Protein AF-A0A0M4CU82-F1 (afdb_monomer_lite)

pLDDT: mean 93.42, std 6.9, range [51.44, 98.44]

Structure (mmCIF, N/CA/C/O backbone):
data_AF-A0A0M4CU82-F1
#
_entry.id   AF-A0A0M4CU82-F1
#
loop_
_atom_site.group_PDB
_atom_site.id
_atom_site.type_symbol
_atom_site.label_atom_id
_atom_site.label_alt_id
_atom_site.label_comp_id
_atom_site.label_asym_id
_atom_site.label_entity_id
_atom_site.label_seq_id
_atom_site.pdbx_PDB_ins_code
_atom_site.Cartn_x
_atom_site.Cartn_y
_atom_site.Cartn_z
_atom_site.occupancy
_atom_site.B_iso_or_equiv
_atom_site.auth_seq_id
_atom_site.auth_comp_id
_atom_site.auth_asym_id
_atom_site.auth_atom_id
_atom_site.pdbx_PDB_model_num
ATOM 1 N N . MET A 1 1 ? 16.667 -6.197 -19.672 1.00 51.44 1 MET A N 1
ATOM 2 C CA . MET A 1 1 ? 15.330 -5.610 -19.440 1.00 51.44 1 MET A CA 1
ATOM 3 C C . MET A 1 1 ? 15.549 -4.212 -18.900 1.00 51.44 1 MET A C 1
ATOM 5 O O . MET A 1 1 ? 16.308 -4.087 -17.949 1.00 51.44 1 MET A O 1
ATOM 9 N N . ASN A 1 2 ? 14.970 -3.183 -19.519 1.00 62.97 2 ASN A N 1
ATOM 10 C CA . ASN A 1 2 ? 14.985 -1.843 -18.928 1.00 62.97 2 ASN A CA 1
ATOM 11 C C . ASN A 1 2 ? 14.063 -1.864 -17.702 1.00 62.97 2 ASN A C 1
ATOM 13 O O . ASN A 1 2 ? 12.946 -2.370 -17.798 1.00 62.97 2 ASN A O 1
ATOM 17 N N . SER A 1 3 ? 14.552 -1.391 -16.555 1.00 81.56 3 SER A N 1
ATOM 18 C CA . SER A 1 3 ? 13.723 -1.243 -15.355 1.00 81.56 3 SER A CA 1
ATOM 19 C C . SER A 1 3 ? 12.662 -0.176 -15.620 1.00 81.56 3 SER A C 1
ATOM 21 O O . SER A 1 3 ? 12.995 0.869 -16.176 1.00 81.56 3 SER A O 1
ATOM 23 N N . LEU A 1 4 ? 11.407 -0.447 -15.260 1.00 91.75 4 LEU A N 1
ATOM 24 C CA . LEU A 1 4 ? 10.328 0.541 -15.325 1.00 91.75 4 LEU A CA 1
ATOM 25 C C . LEU A 1 4 ? 10.603 1.624 -14.285 1.00 91.75 4 LEU A C 1
ATOM 27 O O . LEU A 1 4 ? 10.898 1.299 -13.129 1.00 91.75 4 LEU A O 1
ATOM 31 N N . ARG A 1 5 ? 10.521 2.893 -14.685 1.00 93.56 5 ARG A N 1
ATOM 32 C CA . ARG A 1 5 ? 10.875 4.023 -13.824 1.00 93.56 5 ARG A CA 1
ATOM 33 C C . ARG A 1 5 ? 9.631 4.841 -13.472 1.00 93.56 5 ARG A C 1
ATOM 35 O O . ARG A 1 5 ? 8.694 4.858 -14.269 1.00 93.56 5 ARG A O 1
ATOM 42 N N . PRO A 1 6 ? 9.595 5.513 -12.308 1.00 92.69 6 PRO A N 1
ATOM 43 C CA . PRO A 1 6 ? 8.455 6.344 -11.919 1.00 92.69 6 PRO A CA 1
ATOM 44 C C . PRO A 1 6 ? 8.090 7.404 -12.969 1.00 92.69 6 PRO A C 1
ATOM 46 O O . PRO A 1 6 ? 6.912 7.621 -13.231 1.00 92.69 6 PRO A O 1
ATOM 49 N N . GLU A 1 7 ? 9.084 8.012 -13.626 1.00 94.19 7 GLU A N 1
ATOM 50 C CA . GLU A 1 7 ? 8.868 9.043 -14.649 1.00 94.19 7 GLU A CA 1
ATOM 51 C C . GLU A 1 7 ? 8.096 8.557 -15.881 1.00 94.19 7 GLU A C 1
ATOM 53 O O . GLU A 1 7 ? 7.480 9.366 -16.567 1.00 94.19 7 GLU A O 1
ATOM 58 N N . ASP A 1 8 ? 8.079 7.247 -16.147 1.00 93.88 8 ASP A N 1
ATOM 59 C CA . ASP A 1 8 ? 7.334 6.675 -17.271 1.00 93.88 8 ASP A CA 1
ATOM 60 C C . ASP A 1 8 ? 5.799 6.697 -17.023 1.00 93.88 8 ASP A C 1
ATOM 62 O O . ASP A 1 8 ? 5.029 6.329 -17.910 1.00 93.88 8 ASP A O 1
ATOM 66 N N . TYR A 1 9 ? 5.364 7.120 -15.825 1.00 95.94 9 TYR A N 1
ATOM 67 C CA . TYR A 1 9 ? 3.970 7.174 -15.353 1.00 95.94 9 TYR A CA 1
ATOM 68 C C . TYR A 1 9 ? 3.563 8.575 -14.856 1.00 95.94 9 TYR A C 1
ATOM 70 O O . TYR A 1 9 ? 2.542 8.722 -14.189 1.00 95.94 9 TYR A O 1
ATOM 78 N N . ALA A 1 10 ? 4.366 9.608 -15.137 1.00 93.00 10 ALA A N 1
ATOM 79 C CA . ALA A 1 10 ? 4.161 10.955 -14.593 1.00 93.00 10 ALA A CA 1
ATOM 80 C C . ALA A 1 10 ? 2.855 11.632 -15.055 1.00 93.00 10 ALA A C 1
ATOM 82 O O . ALA A 1 10 ? 2.340 12.493 -14.347 1.00 93.00 10 ALA A O 1
ATOM 83 N N . ASP A 1 11 ? 2.335 11.236 -16.220 1.00 95.75 11 ASP A N 1
ATOM 84 C CA . ASP A 1 11 ? 1.118 11.790 -16.827 1.00 95.75 11 ASP A CA 1
ATOM 85 C C . ASP A 1 11 ? -0.146 10.957 -16.525 1.00 95.75 11 ASP A C 1
ATOM 87 O O . ASP A 1 11 ? -1.212 11.236 -17.075 1.00 95.75 11 ASP A O 1
ATOM 91 N N . ASP A 1 12 ? -0.039 9.909 -15.702 1.00 97.44 12 ASP A N 1
ATOM 92 C CA . ASP A 1 12 ? -1.191 9.083 -15.339 1.00 97.44 12 ASP A CA 1
ATOM 93 C C . ASP A 1 12 ? -2.178 9.855 -14.443 1.00 97.44 12 ASP A C 1
ATOM 95 O O . ASP A 1 12 ? -1.801 10.747 -13.677 1.00 97.44 12 ASP A O 1
ATOM 99 N N . GLU A 1 13 ? -3.449 9.444 -14.474 1.00 97.31 13 GLU A N 1
ATOM 100 C CA . GLU A 1 13 ? -4.400 9.820 -13.428 1.00 97.31 13 GLU A CA 1
ATOM 101 C C . GLU A 1 13 ? -3.907 9.337 -12.053 1.00 97.31 13 GLU A C 1
ATOM 103 O O . GLU A 1 13 ? -3.081 8.422 -11.944 1.00 97.31 13 GLU A O 1
ATOM 108 N N . LEU A 1 14 ? -4.382 9.979 -10.986 1.00 97.12 14 LEU A N 1
ATOM 109 C CA . LEU A 1 14 ? -3.849 9.784 -9.640 1.00 97.12 14 LEU A CA 1
ATOM 110 C C . LEU A 1 14 ? -4.891 9.170 -8.715 1.00 97.12 14 LEU A C 1
ATOM 112 O O . LEU A 1 14 ? -6.013 9.657 -8.620 1.00 97.12 14 LEU A O 1
ATOM 116 N N . VAL A 1 15 ? -4.469 8.161 -7.959 1.00 96.62 15 VAL A N 1
ATOM 117 C CA . VAL A 1 15 ? -5.216 7.639 -6.816 1.00 96.62 15 VAL A CA 1
ATOM 118 C C . VAL A 1 15 ? -4.780 8.409 -5.583 1.00 96.62 15 VAL A C 1
ATOM 120 O O . VAL A 1 15 ? -3.594 8.425 -5.229 1.00 96.62 15 VAL A O 1
ATOM 123 N N . ARG A 1 16 ? -5.738 9.053 -4.919 1.00 96.62 16 ARG A N 1
ATOM 124 C CA . ARG A 1 16 ? -5.498 9.763 -3.664 1.00 96.62 16 ARG A CA 1
ATOM 125 C C . ARG A 1 16 ? -5.695 8.808 -2.498 1.00 96.62 16 ARG A C 1
ATOM 127 O O . ARG A 1 16 ? -6.724 8.150 -2.378 1.00 96.62 16 ARG A O 1
ATOM 134 N N . ILE A 1 17 ? -4.705 8.753 -1.617 1.00 96.00 17 ILE A N 1
ATOM 135 C CA . ILE A 1 17 ? -4.724 7.883 -0.443 1.00 96.00 17 ILE A CA 1
ATOM 136 C C . ILE A 1 17 ? -4.553 8.758 0.780 1.00 96.00 17 ILE A C 1
ATOM 138 O O . ILE A 1 17 ? -3.558 9.474 0.896 1.00 96.00 17 ILE A O 1
ATOM 142 N N . GLN A 1 18 ? -5.515 8.709 1.694 1.00 95.00 18 GLN A N 1
ATOM 143 C CA . GLN A 1 18 ? -5.558 9.627 2.825 1.00 95.00 18 GLN A CA 1
ATOM 144 C C . GLN A 1 18 ? -5.758 8.913 4.151 1.00 95.00 18 GLN A C 1
ATOM 146 O O . GLN A 1 18 ? -6.412 7.877 4.249 1.00 95.00 18 GLN A O 1
ATOM 151 N N . CYS A 1 19 ? -5.192 9.504 5.196 1.00 93.94 19 CYS A N 1
ATOM 152 C CA . CYS A 1 19 ? -5.338 9.044 6.560 1.00 93.94 19 CYS A CA 1
ATOM 153 C C . CYS A 1 19 ? -4.974 10.148 7.549 1.00 93.94 19 CYS A C 1
ATOM 155 O O . CYS A 1 19 ? -3.836 10.617 7.604 1.00 93.94 19 CYS A O 1
ATOM 157 N N . SER A 1 20 ? -5.939 10.538 8.387 1.00 86.38 20 SER A N 1
ATOM 158 C CA . SER A 1 20 ? -5.730 11.506 9.479 1.00 86.38 20 SER A CA 1
ATOM 159 C C . SER A 1 20 ? -5.055 12.812 9.043 1.00 86.38 20 SER A C 1
ATOM 161 O O . SER A 1 20 ? -4.103 13.272 9.676 1.00 86.38 20 SER A O 1
ATOM 163 N N . GLY A 1 21 ? -5.530 13.394 7.939 1.00 87.25 21 GLY A N 1
ATOM 164 C CA . GLY A 1 21 ? -5.014 14.654 7.392 1.00 87.25 21 GLY A CA 1
ATOM 165 C C . GLY A 1 21 ? -3.660 14.544 6.686 1.00 87.25 21 GLY A C 1
ATOM 166 O O . GLY A 1 21 ? -3.120 15.560 6.264 1.00 87.25 21 GLY A O 1
ATOM 167 N N . ARG A 1 22 ? -3.104 13.333 6.555 1.00 92.94 22 ARG A N 1
ATOM 168 C CA . ARG A 1 22 ? -2.009 13.039 5.627 1.00 92.94 22 ARG A CA 1
ATOM 169 C C . ARG A 1 22 ? -2.584 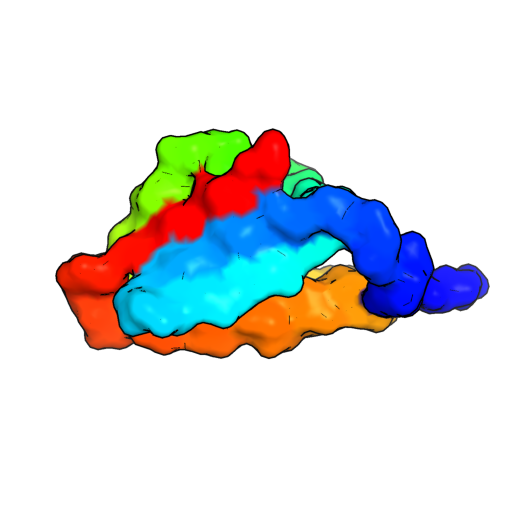12.454 4.356 1.00 92.94 22 ARG A C 1
ATOM 171 O O . ARG A 1 22 ? -3.522 11.663 4.420 1.00 92.94 22 ARG A O 1
ATOM 178 N N . GLU A 1 23 ? -1.975 12.799 3.239 1.00 95.69 23 GLU A N 1
ATOM 179 C CA . GLU A 1 23 ? -2.357 12.312 1.925 1.00 95.69 23 GLU A CA 1
ATOM 180 C C . GLU A 1 23 ? -1.120 12.106 1.058 1.00 95.69 23 GLU A C 1
ATOM 182 O O . GLU A 1 23 ? -0.103 12.784 1.232 1.00 95.69 23 GLU A O 1
ATOM 187 N N . ILE A 1 24 ? -1.219 11.125 0.170 1.00 97.25 24 ILE A N 1
ATOM 188 C CA . ILE A 1 24 ? -0.276 10.859 -0.914 1.00 97.25 24 ILE A CA 1
ATOM 189 C C . ILE A 1 24 ? -1.075 10.646 -2.202 1.00 97.25 24 ILE A C 1
ATOM 191 O O . ILE A 1 24 ? -2.267 10.324 -2.158 1.00 97.25 24 ILE A O 1
ATOM 195 N N . TRP A 1 25 ? -0.404 10.794 -3.339 1.00 97.38 25 TRP A N 1
ATOM 196 C CA . TRP A 1 25 ? -0.987 10.622 -4.664 1.00 97.38 25 TRP A CA 1
ATOM 197 C C . TRP A 1 25 ? -0.083 9.709 -5.464 1.00 97.38 25 TRP A C 1
ATOM 199 O O . TRP A 1 25 ? 1.105 9.986 -5.602 1.00 97.38 25 TRP A O 1
ATOM 209 N N . LEU A 1 26 ? -0.646 8.623 -5.975 1.00 97.19 26 LEU A N 1
ATOM 210 C CA . LEU A 1 26 ? 0.098 7.605 -6.706 1.00 97.19 26 LEU A CA 1
ATOM 211 C C . LEU A 1 26 ? -0.500 7.465 -8.103 1.00 97.19 26 LEU A C 1
ATOM 213 O O . LEU A 1 26 ? -1.713 7.585 -8.253 1.00 97.19 26 LEU A O 1
ATOM 217 N N . SER A 1 27 ? 0.331 7.178 -9.110 1.00 97.94 27 SER A N 1
ATOM 218 C CA . SER A 1 27 ? -0.162 6.828 -10.453 1.00 97.94 27 SER A CA 1
ATOM 219 C C . SER A 1 27 ? -1.188 5.699 -10.343 1.00 97.94 27 SER A C 1
ATOM 221 O O . SER A 1 27 ? -0.920 4.660 -9.729 1.00 97.94 27 SER A O 1
ATOM 223 N N . GLU A 1 28 ? -2.348 5.892 -10.965 1.00 97.12 28 GLU A N 1
ATOM 224 C CA . GLU A 1 28 ? -3.446 4.930 -10.978 1.00 97.12 28 GLU A CA 1
ATOM 225 C C . GLU A 1 28 ? -2.991 3.588 -11.551 1.00 97.12 28 GLU A C 1
ATOM 227 O O . GLU A 1 28 ? -3.247 2.537 -10.964 1.00 97.12 28 GLU A O 1
ATOM 232 N N . ARG A 1 29 ? -2.216 3.597 -12.642 1.00 97.19 29 ARG A N 1
ATOM 233 C CA . ARG A 1 29 ? -1.695 2.360 -13.237 1.00 97.19 29 ARG A CA 1
ATOM 234 C C . ARG A 1 29 ? -0.692 1.659 -12.333 1.00 97.19 29 ARG A C 1
ATOM 236 O O . ARG A 1 29 ? -0.701 0.428 -12.277 1.00 97.19 29 ARG A O 1
ATOM 243 N N . LEU A 1 30 ? 0.185 2.387 -11.642 1.00 97.56 30 LEU A N 1
ATOM 244 C CA . LEU A 1 30 ? 1.128 1.766 -10.710 1.00 97.56 30 LEU A CA 1
ATOM 245 C C . LEU A 1 30 ? 0.419 1.212 -9.471 1.00 97.56 30 LEU A C 1
ATOM 247 O O . LEU A 1 30 ? 0.728 0.100 -9.040 1.00 97.56 30 LEU A O 1
ATOM 251 N N . PHE A 1 31 ? -0.564 1.935 -8.940 1.00 97.38 31 PHE A N 1
ATOM 252 C CA . PHE A 1 31 ? -1.376 1.465 -7.824 1.00 97.38 31 PHE A CA 1
ATOM 253 C C . PHE A 1 31 ? -2.214 0.238 -8.220 1.00 97.38 31 PHE A C 1
ATOM 255 O O . PHE A 1 31 ? -2.209 -0.771 -7.517 1.00 97.38 31 PHE A O 1
ATOM 262 N N . ARG A 1 32 ? -2.810 0.233 -9.417 1.00 97.06 32 ARG A N 1
ATOM 263 C CA . ARG A 1 32 ? -3.497 -0.935 -9.989 1.00 97.06 32 ARG A CA 1
ATOM 264 C C . ARG A 1 32 ? -2.566 -2.134 -10.161 1.00 97.06 32 ARG A C 1
ATOM 266 O O . ARG A 1 32 ? -2.945 -3.255 -9.844 1.00 97.06 32 ARG A O 1
ATOM 273 N N . ARG A 1 33 ? -1.321 -1.933 -10.610 1.00 97.19 33 ARG A N 1
ATOM 274 C CA . ARG A 1 33 ? -0.320 -3.019 -10.669 1.00 97.19 33 ARG A CA 1
ATOM 275 C C . ARG A 1 33 ? -0.075 -3.635 -9.291 1.00 97.19 33 ARG A C 1
ATOM 277 O O . ARG A 1 33 ? 0.018 -4.856 -9.197 1.00 97.19 33 ARG A O 1
ATOM 284 N N . LEU A 1 34 ? 0.012 -2.819 -8.241 1.00 97.50 34 LEU A N 1
ATOM 285 C CA . LEU A 1 34 ? 0.150 -3.304 -6.868 1.00 97.50 34 LEU A CA 1
ATOM 286 C C . LEU A 1 34 ? -1.067 -4.148 -6.441 1.00 97.50 34 LEU A C 1
ATOM 288 O O . LEU A 1 34 ? -0.887 -5.243 -5.907 1.00 97.50 34 LEU A O 1
ATOM 292 N N . VAL A 1 35 ? -2.289 -3.699 -6.746 1.00 97.31 35 VAL A N 1
ATOM 293 C CA . VAL A 1 35 ? -3.527 -4.461 -6.490 1.00 97.31 35 VAL A CA 1
ATOM 294 C C . VAL A 1 35 ? -3.545 -5.799 -7.243 1.00 97.31 35 VAL A C 1
ATOM 296 O O . VAL A 1 35 ? -3.867 -6.845 -6.671 1.00 97.31 35 VAL A O 1
ATOM 299 N N . LEU A 1 36 ? -3.138 -5.797 -8.514 1.00 97.44 36 LEU A N 1
ATOM 300 C CA . LEU A 1 36 ? -3.049 -7.006 -9.336 1.00 97.44 36 LEU A CA 1
ATOM 301 C C . LEU A 1 36 ? -2.007 -7.997 -8.801 1.00 97.44 36 LEU A C 1
ATOM 303 O O . LEU A 1 36 ? -2.252 -9.201 -8.829 1.00 97.44 36 LEU A O 1
ATOM 307 N N . ILE A 1 37 ? -0.873 -7.518 -8.278 1.00 97.44 37 ILE A N 1
ATOM 308 C CA . ILE A 1 37 ? 0.105 -8.378 -7.594 1.00 97.44 37 ILE A CA 1
ATOM 309 C C . ILE A 1 37 ? -0.536 -9.018 -6.364 1.00 97.44 37 ILE A C 1
ATOM 311 O O . ILE A 1 37 ? -0.425 -10.230 -6.193 1.00 97.44 37 ILE A O 1
ATOM 315 N N . GLY A 1 38 ? -1.239 -8.235 -5.540 1.00 97.69 38 GLY A N 1
ATOM 316 C CA . GLY A 1 38 ? -1.946 -8.784 -4.385 1.00 97.69 38 GLY A CA 1
ATOM 317 C C . GLY A 1 38 ? -2.945 -9.870 -4.778 1.00 97.69 38 GLY A C 1
ATOM 318 O O . GLY A 1 38 ? -2.980 -10.927 -4.156 1.00 97.69 38 GLY A O 1
ATOM 319 N N . SER A 1 39 ? -3.667 -9.662 -5.877 1.00 97.12 39 SER A N 1
ATOM 320 C CA . SER A 1 39 ? -4.609 -10.650 -6.413 1.00 97.12 39 SER A CA 1
ATOM 321 C C . SER A 1 39 ? -3.906 -11.920 -6.906 1.00 97.12 39 SER A C 1
ATOM 323 O O . SER A 1 39 ? -4.373 -13.024 -6.642 1.00 97.12 39 SER A O 1
ATOM 325 N N . ALA A 1 40 ? -2.763 -11.786 -7.585 1.00 97.94 40 ALA A N 1
ATOM 326 C CA . ALA A 1 40 ? -1.998 -12.917 -8.116 1.00 97.94 40 ALA A CA 1
ATOM 327 C C . ALA A 1 40 ? -1.406 -13.826 -7.026 1.00 97.94 40 ALA A C 1
ATOM 329 O O . ALA A 1 40 ? -1.190 -15.011 -7.271 1.00 97.94 40 ALA A O 1
ATOM 330 N N . TYR A 1 41 ? -1.142 -13.274 -5.841 1.00 98.00 41 TYR A N 1
ATOM 331 C CA . TYR A 1 41 ? -0.622 -14.002 -4.681 1.00 98.00 41 TYR A CA 1
ATOM 332 C C . TYR A 1 41 ? -1.699 -14.342 -3.643 1.00 98.00 41 TYR A C 1
ATOM 334 O O . TYR A 1 41 ? -1.355 -14.737 -2.532 1.00 98.00 41 TYR A O 1
ATOM 342 N N . GLU A 1 42 ? -2.982 -14.195 -3.992 1.00 97.50 42 GLU A N 1
ATOM 343 C CA . GLU A 1 42 ? -4.119 -14.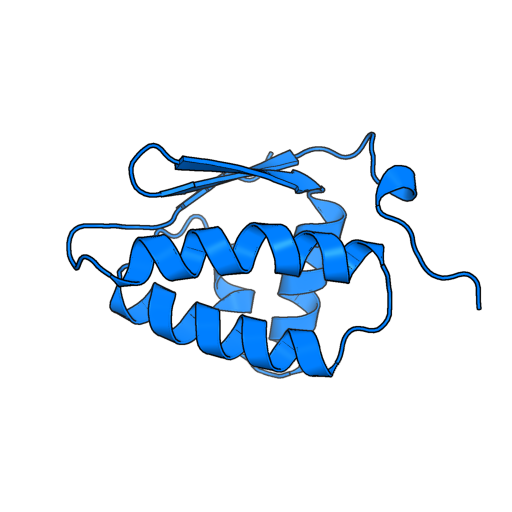471 -3.100 1.00 97.50 42 GLU A CA 1
ATOM 344 C C . GLU A 1 42 ? -4.036 -13.718 -1.755 1.00 97.50 42 GLU A C 1
ATOM 346 O O . GLU A 1 42 ? -4.453 -14.216 -0.708 1.00 97.50 42 GLU A O 1
ATOM 351 N N . LEU A 1 43 ? -3.492 -12.496 -1.778 1.00 97.75 43 LEU A N 1
ATOM 352 C CA . LEU A 1 43 ? -3.492 -11.603 -0.620 1.00 97.75 43 LEU A CA 1
ATOM 353 C C . LEU A 1 43 ? -4.912 -11.103 -0.344 1.00 97.75 43 LEU A C 1
ATOM 355 O O . LEU A 1 43 ? -5.777 -11.125 -1.219 1.00 97.75 43 LEU A O 1
ATOM 359 N N . HIS A 1 44 ? -5.180 -10.669 0.883 1.00 95.19 44 HIS A N 1
ATOM 360 C CA . HIS A 1 44 ? -6.543 -10.389 1.307 1.00 95.19 44 HIS A CA 1
ATOM 361 C C . HIS A 1 44 ? -6.927 -8.921 1.135 1.00 95.19 44 HIS A C 1
ATOM 363 O O . HIS A 1 44 ? -8.016 -8.634 0.651 1.00 95.19 44 HIS A O 1
ATOM 369 N N . LEU A 1 45 ? -6.061 -7.990 1.536 1.00 96.56 45 LEU A N 1
ATOM 370 C CA . LEU A 1 45 ? -6.400 -6.572 1.662 1.00 96.56 45 LEU A CA 1
ATOM 371 C C . LEU A 1 45 ? -6.051 -5.769 0.411 1.00 96.56 45 LEU A C 1
ATOM 373 O O . LEU A 1 45 ? -6.833 -4.907 0.019 1.00 96.56 45 LEU A O 1
ATOM 377 N N . LEU A 1 46 ? -4.929 -6.067 -0.245 1.00 96.31 46 LEU A N 1
ATOM 378 C CA . LEU A 1 46 ? -4.528 -5.424 -1.496 1.00 96.31 46 LEU A CA 1
ATOM 379 C C . LEU A 1 46 ? -5.608 -5.515 -2.595 1.00 96.31 46 LEU A C 1
ATOM 381 O O . LEU A 1 46 ? -5.908 -4.481 -3.189 1.00 96.31 46 LEU A O 1
ATOM 385 N N . PRO A 1 47 ? -6.259 -6.673 -2.839 1.00 95.38 47 PRO A N 1
ATOM 386 C CA . PRO A 1 47 ? -7.373 -6.759 -3.791 1.00 95.38 47 PRO A CA 1
ATOM 387 C C . PRO A 1 47 ? -8.594 -5.909 -3.424 1.00 95.38 47 PRO A C 1
ATOM 389 O O . PRO A 1 47 ? -9.355 -5.510 -4.301 1.00 95.38 47 PRO A O 1
ATOM 392 N N . LEU A 1 48 ? -8.795 -5.617 -2.136 1.00 93.25 48 LEU A N 1
ATOM 393 C CA . LEU A 1 48 ? -9.931 -4.818 -1.673 1.00 93.25 48 LEU A CA 1
ATOM 394 C C . LEU A 1 48 ? -9.725 -3.317 -1.894 1.00 93.25 48 LEU A C 1
ATOM 396 O O . LEU A 1 48 ? -10.693 -2.571 -1.808 1.00 93.25 48 LEU A O 1
ATOM 400 N N . LEU A 1 49 ? -8.507 -2.859 -2.205 1.00 93.00 49 LEU A N 1
ATOM 401 C CA . LEU A 1 49 ? -8.230 -1.429 -2.393 1.00 93.00 49 LEU A CA 1
ATOM 402 C C . LEU A 1 49 ? -8.850 -0.853 -3.673 1.00 93.00 49 LEU A C 1
ATOM 404 O O . LEU A 1 49 ? -8.989 0.360 -3.786 1.00 9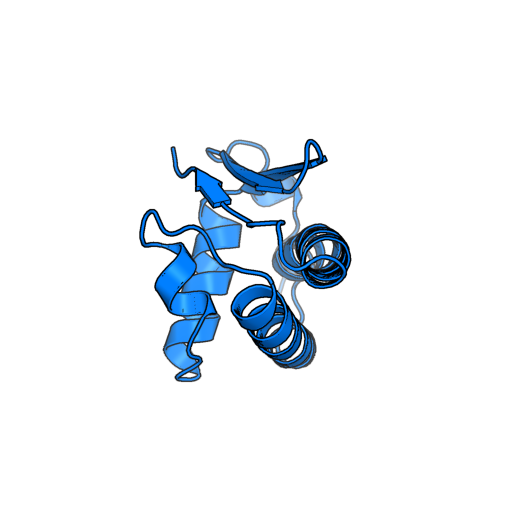3.00 49 LEU A O 1
ATOM 408 N N . GLU A 1 50 ? -9.219 -1.703 -4.635 1.00 85.56 50 GLU A N 1
ATOM 409 C CA . GLU A 1 50 ? -10.014 -1.314 -5.812 1.00 85.56 50 GLU A CA 1
ATOM 410 C C . GLU A 1 50 ? -11.490 -1.054 -5.474 1.00 85.56 50 GLU A C 1
ATOM 412 O O . GLU A 1 50 ? -12.221 -0.471 -6.271 1.00 85.56 50 GLU A O 1
ATOM 417 N N . GLN A 1 51 ? -11.945 -1.489 -4.301 1.00 82.06 51 GLN A N 1
ATOM 418 C CA . GLN A 1 51 ? -13.290 -1.219 -3.813 1.00 82.06 51 GLN A CA 1
ATOM 419 C C . GLN A 1 51 ? -13.237 0.073 -2.997 1.00 82.06 51 GLN A C 1
ATOM 421 O O . GLN A 1 51 ? -12.301 0.249 -2.220 1.00 82.06 51 GLN A O 1
ATOM 426 N N . ASP A 1 52 ? -14.235 0.952 -3.135 1.00 70.75 52 ASP A N 1
ATOM 427 C CA . ASP A 1 52 ? -14.372 2.187 -2.341 1.00 70.75 52 ASP A CA 1
ATOM 428 C C . ASP A 1 52 ? -14.569 1.848 -0.849 1.00 70.75 52 ASP A C 1
ATOM 430 O O . ASP A 1 52 ? -15.681 1.766 -0.325 1.00 70.75 52 ASP A O 1
ATOM 434 N N . THR A 1 53 ? -13.457 1.515 -0.191 1.00 81.50 53 THR A N 1
ATOM 435 C CA . THR A 1 53 ? -13.403 0.884 1.125 1.00 81.50 53 THR A CA 1
ATOM 436 C C . THR A 1 53 ? -12.407 1.626 1.992 1.00 81.50 53 THR A C 1
ATOM 438 O O . THR A 1 53 ? -11.222 1.740 1.677 1.00 81.50 53 THR A O 1
ATOM 441 N N . ALA A 1 54 ? -12.883 2.089 3.144 1.00 91.44 54 ALA A N 1
ATOM 442 C CA . ALA A 1 54 ? -12.017 2.574 4.201 1.00 91.44 54 ALA A CA 1
ATOM 443 C C . ALA A 1 54 ? -11.525 1.395 5.052 1.00 91.44 54 ALA A C 1
ATOM 445 O O . ALA A 1 54 ? -12.325 0.575 5.507 1.00 91.44 54 ALA A O 1
ATOM 446 N N . LEU A 1 55 ? -10.219 1.326 5.309 1.00 93.94 55 LEU A N 1
ATOM 447 C CA . LEU A 1 55 ? -9.638 0.317 6.191 1.00 93.94 55 LEU A CA 1
ATOM 448 C C . LEU A 1 55 ? -9.434 0.892 7.590 1.00 93.94 55 LEU A C 1
ATOM 450 O O . LEU A 1 55 ? -8.852 1.966 7.748 1.00 93.94 55 LEU A O 1
ATOM 454 N N . ASN A 1 56 ? -9.883 0.160 8.607 1.00 93.00 56 ASN A N 1
ATOM 455 C CA . ASN A 1 56 ? -9.620 0.486 10.010 1.00 93.00 56 ASN A CA 1
ATOM 456 C C . ASN A 1 56 ? -8.170 0.158 10.414 1.00 93.00 56 ASN A C 1
ATOM 458 O O . ASN A 1 56 ? -7.401 -0.404 9.635 1.00 93.00 56 ASN A O 1
ATOM 462 N N . SER A 1 57 ? -7.787 0.467 11.655 1.00 92.69 57 SER A N 1
ATOM 463 C CA . SER A 1 57 ? -6.415 0.262 12.137 1.00 92.69 57 SER A CA 1
ATOM 464 C C . SER A 1 57 ? -5.930 -1.194 12.082 1.00 92.69 57 SER A C 1
ATOM 466 O O . SER A 1 57 ? -4.749 -1.427 11.837 1.00 92.69 57 SER A O 1
ATOM 468 N N . VAL A 1 58 ? -6.818 -2.172 12.298 1.00 93.50 58 VAL A N 1
ATOM 469 C CA . VAL A 1 58 ? -6.485 -3.608 12.245 1.00 93.50 58 VAL A CA 1
ATOM 470 C C . VAL A 1 58 ? -6.230 -4.034 10.802 1.00 93.50 58 VAL A C 1
ATOM 472 O O . VAL A 1 58 ? -5.240 -4.699 10.513 1.00 93.50 58 VAL A O 1
ATOM 475 N N . GLN A 1 59 ? -7.088 -3.596 9.882 1.00 94.88 59 GLN A N 1
ATOM 476 C CA . GLN A 1 59 ? -6.899 -3.820 8.451 1.00 94.88 59 GLN A CA 1
ATOM 477 C C . GLN A 1 59 ? -5.657 -3.086 7.929 1.00 94.88 59 GLN A C 1
ATOM 479 O O . GLN A 1 59 ? -4.935 -3.630 7.107 1.00 94.88 59 GLN A O 1
ATOM 484 N N . ALA A 1 60 ? -5.345 -1.892 8.435 1.00 94.75 60 ALA A N 1
ATOM 485 C CA . ALA A 1 60 ? -4.120 -1.181 8.080 1.00 94.75 60 ALA A CA 1
ATOM 486 C C . ALA A 1 60 ? -2.857 -1.944 8.520 1.00 94.75 60 ALA A C 1
ATOM 488 O O . ALA A 1 60 ? -1.869 -1.960 7.790 1.00 94.75 60 ALA A O 1
ATOM 489 N N . ASP A 1 61 ? -2.872 -2.598 9.686 1.00 95.25 61 ASP A N 1
ATOM 490 C CA . ASP A 1 61 ? -1.747 -3.435 10.121 1.00 95.25 61 ASP A CA 1
ATOM 491 C C . ASP A 1 61 ? -1.577 -4.676 9.230 1.00 95.25 61 ASP A C 1
ATOM 493 O O . ASP A 1 61 ? -0.465 -4.970 8.792 1.00 95.25 61 ASP A O 1
ATOM 497 N N . GLY A 1 62 ? -2.683 -5.336 8.869 1.00 96.38 62 GLY A N 1
ATOM 498 C CA . GLY A 1 62 ? -2.666 -6.429 7.893 1.00 96.38 62 GLY A CA 1
ATOM 499 C C . GLY A 1 62 ? -2.148 -5.986 6.521 1.00 96.38 62 GLY A C 1
ATOM 500 O O . GLY A 1 62 ? -1.303 -6.659 5.934 1.00 96.38 62 GLY A O 1
ATOM 501 N N . LEU A 1 63 ? -2.590 -4.818 6.040 1.00 96.88 63 LEU A N 1
ATOM 502 C CA . LEU A 1 63 ? -2.166 -4.265 4.755 1.00 96.88 63 LEU A CA 1
ATOM 503 C C . LEU A 1 63 ? -0.664 -3.986 4.765 1.00 96.88 63 LEU A C 1
ATOM 505 O O . LEU A 1 63 ? 0.014 -4.264 3.784 1.00 96.88 63 LEU A O 1
ATOM 509 N N . LEU A 1 64 ? -0.120 -3.477 5.872 1.00 97.06 64 LEU A N 1
ATOM 510 C CA . LEU A 1 64 ? 1.319 -3.270 5.984 1.00 97.06 64 LEU A CA 1
ATOM 511 C C . LEU A 1 64 ? 2.099 -4.588 5.861 1.00 97.06 64 LEU A C 1
ATOM 513 O O . LEU A 1 64 ? 3.125 -4.606 5.189 1.00 97.06 64 LEU A O 1
ATOM 517 N N . GLY A 1 65 ? 1.594 -5.683 6.436 1.00 98.00 65 GLY A N 1
ATOM 518 C CA . GLY A 1 65 ? 2.188 -7.011 6.257 1.00 98.00 65 GLY A CA 1
ATOM 519 C C . GLY A 1 65 ? 2.175 -7.480 4.797 1.00 98.00 65 GLY A C 1
ATOM 520 O O . GLY A 1 65 ? 3.160 -8.037 4.314 1.00 98.00 65 GLY A O 1
ATOM 521 N N . GLU A 1 66 ? 1.094 -7.205 4.067 1.00 98.44 66 GLU A N 1
ATOM 522 C CA . GLU A 1 66 ? 1.008 -7.502 2.632 1.00 98.44 66 GLU A CA 1
ATOM 523 C C . GLU A 1 66 ? 1.965 -6.639 1.798 1.00 98.44 66 GLU A C 1
ATOM 525 O O . GLU A 1 66 ? 2.626 -7.153 0.896 1.00 98.44 66 GLU A O 1
ATOM 530 N N . LEU A 1 67 ? 2.103 -5.349 2.119 1.00 98.19 67 LEU A N 1
ATOM 531 C CA . LEU A 1 67 ? 3.067 -4.457 1.466 1.00 98.19 67 LEU A CA 1
ATOM 532 C C . LEU A 1 67 ? 4.512 -4.901 1.717 1.00 98.19 67 LEU A C 1
ATOM 534 O O . LEU A 1 67 ? 5.320 -4.904 0.786 1.00 98.19 67 LEU A O 1
ATOM 538 N N . ASP A 1 68 ? 4.829 -5.316 2.946 1.00 98.06 68 ASP A N 1
ATOM 539 C CA . ASP A 1 68 ? 6.142 -5.860 3.294 1.00 98.06 68 ASP A CA 1
ATOM 540 C C . ASP A 1 68 ? 6.422 -7.136 2.484 1.00 98.06 68 ASP A C 1
ATOM 542 O O . ASP A 1 68 ? 7.506 -7.270 1.916 1.00 98.06 68 ASP A O 1
ATOM 546 N N . PHE A 1 69 ? 5.443 -8.034 2.328 1.00 98.31 69 PHE A N 1
ATOM 547 C CA . PHE A 1 69 ? 5.574 -9.206 1.458 1.00 98.31 69 PHE A CA 1
ATOM 548 C C . PHE A 1 69 ? 5.824 -8.816 -0.006 1.00 98.31 69 PHE A C 1
ATOM 550 O O . PHE A 1 69 ? 6.796 -9.284 -0.603 1.00 98.31 69 PHE A O 1
ATOM 557 N N . VAL A 1 70 ? 5.013 -7.923 -0.582 1.00 97.88 70 VAL A N 1
ATOM 558 C CA . VAL A 1 70 ? 5.176 -7.484 -1.980 1.00 97.88 70 VAL A CA 1
ATOM 559 C C . VAL A 1 70 ? 6.536 -6.819 -2.211 1.00 97.88 70 VAL A C 1
ATOM 561 O O . VAL A 1 70 ? 7.144 -7.023 -3.264 1.00 97.88 70 VAL A O 1
ATOM 564 N N . SER A 1 71 ? 7.070 -6.099 -1.220 1.00 97.19 71 SER A N 1
ATOM 565 C CA . SER A 1 71 ? 8.405 -5.492 -1.305 1.00 97.19 71 SER A CA 1
ATOM 566 C C . SER A 1 71 ? 9.531 -6.509 -1.518 1.00 97.19 71 SER A C 1
ATOM 568 O O . SER A 1 71 ? 10.569 -6.164 -2.078 1.00 97.19 71 SER A O 1
ATOM 570 N N . THR A 1 72 ? 9.320 -7.775 -1.142 1.00 96.94 72 THR A N 1
ATOM 571 C CA . THR A 1 72 ? 10.283 -8.861 -1.388 1.00 96.94 72 THR A CA 1
ATOM 572 C C . THR A 1 72 ? 10.236 -9.410 -2.817 1.00 96.94 72 THR A C 1
ATOM 574 O O . THR A 1 72 ? 11.170 -10.092 -3.239 1.00 96.94 72 THR A O 1
ATOM 577 N N . LEU A 1 73 ? 9.164 -9.123 -3.564 1.00 95.25 73 LEU A N 1
ATOM 578 C CA . LEU A 1 73 ? 8.918 -9.647 -4.911 1.00 95.25 73 LEU A CA 1
ATOM 579 C C . LEU A 1 73 ? 9.290 -8.650 -6.013 1.00 95.25 73 LEU A C 1
ATOM 581 O O . LEU A 1 73 ? 9.695 -9.042 -7.107 1.00 95.25 73 LEU A O 1
ATOM 585 N N . VAL A 1 74 ? 9.098 -7.358 -5.748 1.00 93.88 74 VAL A N 1
ATOM 586 C CA . VAL A 1 74 ? 9.246 -6.292 -6.741 1.00 93.88 74 VAL A CA 1
ATOM 587 C C . VAL A 1 74 ? 10.715 -5.921 -6.933 1.00 93.88 74 VAL A C 1
ATOM 589 O O . VAL A 1 74 ? 11.438 -5.665 -5.976 1.00 93.88 74 VAL A O 1
ATOM 592 N N . THR A 1 75 ? 11.141 -5.816 -8.194 1.00 91.50 75 THR A N 1
ATOM 593 C CA . THR A 1 75 ? 12.499 -5.372 -8.560 1.00 91.50 75 THR A CA 1
ATOM 594 C C . THR A 1 75 ? 12.525 -4.106 -9.419 1.00 91.50 75 THR A C 1
ATOM 596 O O . THR A 1 75 ? 13.604 -3.573 -9.675 1.00 91.50 75 THR A O 1
ATOM 599 N N . ASP A 1 76 ? 11.375 -3.640 -9.927 1.00 93.56 76 ASP A N 1
ATOM 600 C CA . ASP A 1 76 ? 11.311 -2.422 -10.743 1.00 93.56 76 ASP A CA 1
ATOM 601 C C . ASP A 1 76 ? 11.197 -1.154 -9.889 1.00 93.56 76 ASP A C 1
ATOM 603 O O . ASP A 1 76 ? 10.581 -1.145 -8.819 1.00 93.56 76 ASP A O 1
ATOM 607 N N . ALA A 1 77 ? 11.822 -0.074 -10.362 1.00 95.25 77 ALA A N 1
ATOM 608 C CA . ALA A 1 77 ? 11.924 1.174 -9.610 1.00 95.25 77 ALA A CA 1
ATOM 609 C C . ALA A 1 77 ? 10.565 1.874 -9.462 1.00 95.25 77 ALA A C 1
ATOM 611 O O . ALA A 1 77 ? 10.315 2.506 -8.437 1.00 95.25 77 ALA A O 1
ATOM 612 N N . ALA A 1 78 ? 9.678 1.729 -10.451 1.00 96.44 78 ALA A N 1
ATOM 613 C CA . ALA A 1 78 ? 8.351 2.331 -10.428 1.00 96.44 78 ALA A CA 1
ATOM 614 C C . ALA A 1 78 ? 7.491 1.782 -9.277 1.00 96.44 78 ALA A C 1
ATOM 616 O O . ALA A 1 78 ? 7.020 2.554 -8.443 1.00 96.44 78 ALA A O 1
ATOM 617 N N . LEU A 1 79 ? 7.341 0.458 -9.162 1.00 96.75 79 LEU A N 1
ATOM 6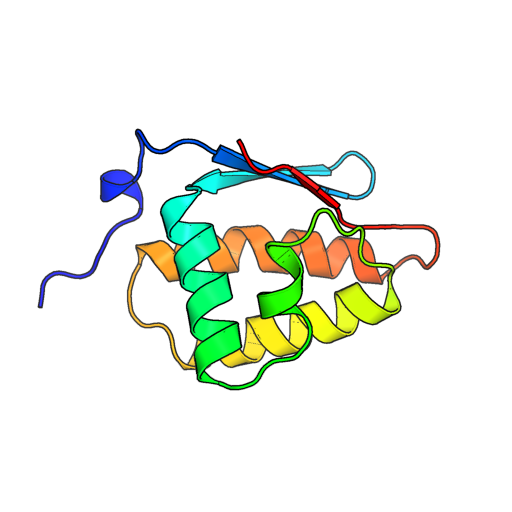18 C CA . LEU A 1 79 ? 6.592 -0.136 -8.045 1.00 96.75 79 LEU A CA 1
ATOM 619 C C . LEU A 1 79 ? 7.305 0.023 -6.697 1.00 96.75 79 LEU A C 1
ATOM 621 O O . LEU A 1 79 ? 6.646 0.184 -5.672 1.00 96.75 79 LEU A O 1
ATOM 625 N N . THR A 1 80 ? 8.639 0.040 -6.685 1.00 96.81 80 THR A N 1
ATOM 626 C CA . THR A 1 80 ? 9.394 0.333 -5.458 1.00 96.81 80 THR A CA 1
ATOM 627 C C . THR A 1 80 ? 9.064 1.732 -4.920 1.00 96.81 80 THR A C 1
ATOM 629 O O . THR A 1 80 ? 8.915 1.897 -3.712 1.00 96.81 80 THR A O 1
ATOM 632 N N . SER A 1 81 ? 8.883 2.733 -5.794 1.00 96.31 81 SER A N 1
ATOM 633 C CA . SER A 1 81 ? 8.458 4.085 -5.390 1.00 96.31 81 SER A CA 1
ATOM 634 C C . SER A 1 81 ? 7.088 4.075 -4.714 1.00 96.31 81 SER A C 1
ATOM 636 O O . SER A 1 81 ? 6.941 4.617 -3.624 1.00 96.31 81 SER A O 1
ATOM 638 N N . VAL A 1 82 ? 6.115 3.371 -5.304 1.00 97.69 82 VAL A N 1
ATOM 639 C CA . VAL A 1 82 ? 4.766 3.214 -4.730 1.00 97.69 82 VAL A CA 1
ATOM 640 C C . VAL A 1 82 ? 4.829 2.634 -3.319 1.00 97.69 82 VAL A C 1
ATOM 642 O O . VAL A 1 82 ? 4.208 3.170 -2.402 1.00 97.69 82 VAL A O 1
ATOM 645 N N . LEU A 1 83 ? 5.603 1.564 -3.116 1.00 97.94 83 LEU A N 1
ATOM 646 C CA . LEU A 1 83 ? 5.756 0.935 -1.801 1.00 97.94 83 LEU A CA 1
ATOM 647 C C . LEU A 1 83 ? 6.413 1.879 -0.785 1.00 97.94 83 LEU A C 1
ATOM 649 O O . LEU A 1 83 ? 5.973 1.949 0.365 1.00 97.94 83 LEU A O 1
ATOM 653 N N . ASN A 1 84 ? 7.429 2.632 -1.214 1.00 96.81 84 ASN A N 1
ATOM 654 C CA . ASN A 1 84 ? 8.140 3.593 -0.372 1.00 96.81 84 ASN A CA 1
ATOM 655 C C . ASN A 1 84 ? 7.263 4.766 0.082 1.00 96.81 84 ASN A C 1
ATOM 657 O O . ASN A 1 84 ? 7.528 5.333 1.139 1.00 96.81 84 ASN A O 1
ATOM 661 N N . GLU A 1 85 ? 6.231 5.124 -0.678 1.00 97.00 85 GLU A N 1
ATOM 662 C CA . GLU A 1 85 ? 5.286 6.187 -0.319 1.00 97.00 85 GLU A CA 1
ATOM 663 C C . GLU A 1 85 ? 4.096 5.658 0.492 1.00 97.00 85 GLU A C 1
ATOM 665 O O . GLU A 1 85 ? 3.715 6.246 1.509 1.00 97.00 85 GLU A O 1
ATOM 670 N N . LEU A 1 86 ? 3.542 4.508 0.097 1.00 97.25 86 LEU A N 1
ATOM 671 C CA . LEU A 1 86 ? 2.352 3.933 0.719 1.00 97.25 86 LEU A CA 1
ATOM 672 C C . LEU A 1 86 ? 2.629 3.332 2.101 1.00 97.25 86 LEU A C 1
ATOM 674 O O . LEU A 1 86 ? 1.885 3.592 3.051 1.00 97.25 86 LEU A O 1
ATOM 678 N N . ALA A 1 87 ? 3.698 2.543 2.249 1.00 97.06 87 ALA A N 1
ATOM 679 C CA . ALA A 1 87 ? 3.968 1.835 3.501 1.00 97.06 87 ALA A CA 1
ATOM 680 C C . ALA A 1 87 ? 4.154 2.785 4.706 1.00 97.06 87 ALA A C 1
ATOM 682 O O . ALA A 1 87 ? 3.600 2.500 5.774 1.00 97.06 87 ALA A O 1
ATOM 683 N N . PRO A 1 88 ? 4.851 3.938 4.592 1.00 95.50 88 PRO A N 1
ATOM 684 C CA . PRO A 1 88 ? 4.915 4.919 5.675 1.00 95.50 88 PRO A CA 1
ATOM 685 C C . PRO A 1 88 ? 3.558 5.507 6.067 1.00 95.50 88 PRO A C 1
ATOM 687 O O . PRO A 1 88 ? 3.320 5.716 7.262 1.00 95.50 88 PRO A O 1
ATOM 690 N N . LEU A 1 89 ? 2.669 5.761 5.098 1.00 95.00 89 LEU A N 1
ATOM 691 C CA . LEU A 1 89 ? 1.322 6.260 5.376 1.00 95.00 89 LEU A CA 1
ATOM 692 C C . LEU A 1 89 ? 0.527 5.216 6.167 1.00 95.00 89 LEU A C 1
ATOM 694 O O . LEU A 1 89 ? 0.077 5.508 7.275 1.00 95.00 89 LEU A O 1
ATOM 698 N N . VAL A 1 90 ? 0.457 3.978 5.667 1.00 95.19 90 VAL A N 1
ATOM 699 C CA . VAL A 1 90 ? -0.238 2.857 6.327 1.00 95.19 90 VAL A CA 1
ATOM 700 C C . VAL A 1 90 ? 0.308 2.621 7.742 1.00 95.19 90 VAL A C 1
ATOM 702 O O . VAL A 1 90 ? -0.453 2.516 8.710 1.00 95.19 90 VAL A O 1
ATOM 705 N N . ARG A 1 91 ? 1.638 2.639 7.903 1.00 93.94 91 ARG A N 1
ATOM 706 C CA . ARG A 1 91 ? 2.308 2.493 9.204 1.00 93.94 91 ARG A CA 1
ATOM 707 C C . ARG A 1 91 ? 1.927 3.593 10.194 1.00 93.94 91 ARG A C 1
ATOM 709 O O . ARG A 1 91 ? 1.860 3.320 11.389 1.00 93.94 91 ARG A O 1
ATOM 716 N N . ALA A 1 92 ? 1.693 4.820 9.734 1.00 90.19 92 ALA A N 1
ATOM 717 C CA . ALA A 1 92 ? 1.250 5.918 10.591 1.00 90.19 92 ALA A CA 1
ATOM 718 C C . ALA A 1 92 ? -0.241 5.813 10.968 1.00 90.19 92 ALA A C 1
ATOM 720 O O . ALA A 1 92 ? -0.640 6.283 12.039 1.00 90.19 92 ALA A O 1
ATOM 721 N N . CYS A 1 93 ? -1.056 5.196 10.110 1.00 86.50 93 CYS A N 1
ATOM 722 C CA . CYS A 1 93 ? -2.485 4.985 10.343 1.00 86.50 93 CYS A CA 1
ATOM 723 C C . CYS A 1 93 ? -2.753 3.926 11.400 1.00 86.50 93 CYS A C 1
ATOM 725 O O . CYS A 1 93 ? -3.550 4.168 12.301 1.00 86.50 93 CYS A O 1
ATOM 727 N N . ARG A 1 94 ? -2.039 2.792 11.349 1.00 87.06 94 ARG A N 1
ATOM 728 C CA . ARG A 1 94 ? -2.286 1.654 12.254 1.00 87.06 94 ARG A CA 1
ATOM 729 C C . ARG A 1 94 ? -2.118 1.964 13.747 1.00 87.06 94 ARG A C 1
ATOM 731 O O . ARG A 1 94 ? -2.611 1.221 14.583 1.00 87.06 94 ARG A O 1
ATOM 738 N N . VAL A 1 95 ? -1.407 3.041 14.099 1.00 85.50 95 VAL A N 1
ATOM 739 C CA . VAL A 1 95 ? -1.032 3.365 15.491 1.00 85.50 95 VAL A CA 1
ATOM 740 C C . VAL A 1 95 ? -2.225 3.837 16.330 1.00 85.50 95 VAL A C 1
ATOM 742 O O . VAL A 1 95 ? -2.148 3.816 17.556 1.00 85.50 95 VAL A O 1
ATOM 745 N N . SER A 1 96 ? -3.326 4.269 15.709 1.00 85.75 96 SER A N 1
ATOM 746 C CA . SER A 1 96 ? -4.501 4.761 16.431 1.00 85.75 96 SER A CA 1
ATOM 747 C C . SER A 1 96 ? -5.783 4.100 15.910 1.00 85.75 96 SER A C 1
ATOM 749 O O . SER A 1 96 ? -6.003 4.095 14.700 1.00 85.75 96 SER A O 1
ATOM 751 N N . PRO A 1 97 ? -6.627 3.554 16.806 1.00 81.75 97 PRO A N 1
ATOM 752 C CA . PRO A 1 97 ? -7.813 2.781 16.432 1.00 81.75 97 PRO A CA 1
ATOM 753 C C . PRO A 1 97 ? -8.907 3.610 15.749 1.00 81.75 97 PRO A C 1
ATOM 755 O O . PRO A 1 97 ? -9.691 3.061 14.982 1.0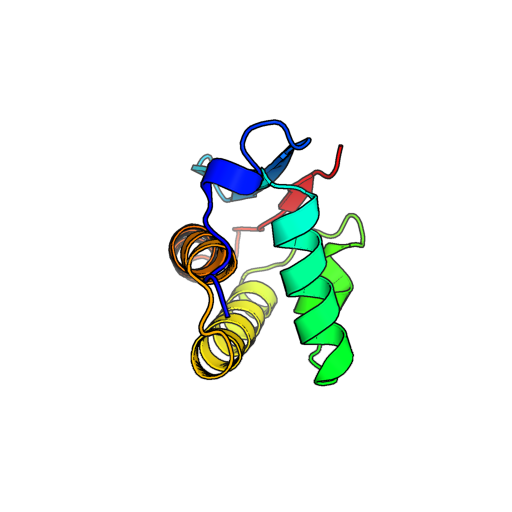0 81.75 97 PRO A O 1
ATOM 758 N N . ASP A 1 98 ? -8.923 4.926 15.970 1.00 86.06 98 ASP A N 1
ATOM 759 C CA . ASP A 1 98 ? -9.910 5.840 15.380 1.00 86.06 98 ASP A CA 1
ATOM 760 C C . ASP A 1 98 ? -9.537 6.283 13.956 1.00 86.06 98 ASP A C 1
ATOM 762 O O . ASP A 1 98 ? -10.255 7.063 13.329 1.00 86.06 98 ASP A O 1
ATOM 766 N N . ARG A 1 99 ? -8.384 5.836 13.440 1.00 87.44 99 ARG A N 1
ATOM 767 C CA . ARG A 1 99 ? -7.896 6.222 12.116 1.00 87.44 99 ARG A CA 1
ATOM 768 C C . ARG A 1 99 ? -8.315 5.208 11.072 1.00 87.44 99 ARG A C 1
ATOM 770 O O . ARG A 1 99 ? -8.098 4.007 11.226 1.00 87.44 99 ARG A O 1
ATOM 777 N N . THR A 1 100 ? -8.811 5.732 9.961 1.00 92.62 100 THR A N 1
ATOM 778 C CA . THR A 1 100 ? -9.064 4.967 8.747 1.00 92.62 100 THR A CA 1
ATOM 779 C C . THR A 1 100 ? -8.177 5.463 7.615 1.00 92.62 100 THR A C 1
ATOM 781 O O . THR A 1 100 ? -7.895 6.662 7.523 1.00 92.62 100 THR A O 1
ATOM 784 N N . ILE A 1 101 ? -7.746 4.543 6.757 1.00 94.06 101 ILE A N 1
ATOM 785 C CA . ILE A 1 101 ? -7.152 4.869 5.459 1.00 94.06 101 ILE A CA 1
ATOM 786 C C . ILE A 1 101 ? -8.217 4.693 4.378 1.00 94.06 101 ILE A C 1
ATOM 788 O O . ILE A 1 101 ? -8.946 3.704 4.404 1.00 94.06 101 ILE A O 1
ATOM 792 N N . SER A 1 102 ? -8.332 5.656 3.470 1.00 94.31 102 SER A N 1
ATOM 793 C CA . SER A 1 102 ? -9.253 5.601 2.331 1.00 94.31 102 SER A CA 1
ATOM 794 C C . SER A 1 102 ? -8.522 5.840 1.015 1.00 94.31 102 SER A C 1
ATOM 796 O O . SER A 1 102 ? -7.438 6.434 0.994 1.00 94.31 102 SER A O 1
ATOM 798 N N . PHE A 1 103 ? -9.128 5.343 -0.062 1.00 94.69 103 PHE A N 1
ATOM 799 C CA . PHE A 1 103 ? -8.568 5.289 -1.406 1.00 94.69 103 PHE A CA 1
ATOM 800 C C . PHE A 1 103 ? -9.591 5.884 -2.372 1.00 94.69 103 PHE A C 1
ATOM 802 O O . PHE A 1 103 ? -10.689 5.356 -2.514 1.00 94.69 103 PHE A O 1
ATOM 809 N N . GLU A 1 104 ? -9.241 6.996 -3.004 1.00 94.62 104 GLU A N 1
ATOM 810 C CA . GLU A 1 104 ? -10.075 7.694 -3.980 1.00 94.62 104 GLU A CA 1
ATOM 811 C C . GLU A 1 104 ? -9.449 7.480 -5.363 1.00 94.62 104 GLU A C 1
ATOM 813 O O . GLU A 1 104 ? -8.373 8.013 -5.653 1.00 94.62 104 GLU A O 1
ATOM 818 N N . TRP A 1 105 ? -10.097 6.650 -6.181 1.00 93.44 105 TRP A N 1
ATOM 819 C CA . TRP A 1 105 ? -9.736 6.429 -7.583 1.00 93.44 105 TRP A CA 1
ATOM 820 C C . TRP A 1 105 ? -10.299 7.562 -8.463 1.00 93.44 105 TRP A C 1
ATOM 822 O O . TRP A 1 105 ? -11.312 8.154 -8.076 1.00 93.44 105 TRP A O 1
ATOM 832 N N . PRO A 1 106 ? -9.647 7.884 -9.595 1.00 88.88 106 PRO A N 1
ATOM 833 C CA . PRO A 1 106 ? -10.169 8.847 -10.565 1.00 88.88 106 PRO A CA 1
ATOM 834 C C . PRO A 1 106 ? -11.507 8.413 -11.192 1.00 88.88 106 PRO A C 1
ATOM 836 O O . PRO A 1 106 ? -11.794 7.191 -11.237 1.00 88.88 106 PRO A O 1
#

Sequence (106 aa):
MNSLRPEDYADDELVRIQCSGREIWLSERLFRRLVLIGSAYELHLLPLLEQDTALNSVQADGLLGELDFVSTLVTDAALTSVLNELAPLVRACRVSPDRTISFEWP

Foldseek 3Di:
DDFDAQVVQPPAFWKWKDKPPDIDTAHPVLLVVQLVVCVVVVHDLSVCLVPQDKDFLVSLVSVLVSLVVVCVVDDGHNNVVVSVVPNVRSVVQNPDRPMIMGIHGD

Secondary structure (DSSP, 8-state):
-PPP-GGGGTTS-EEEEEETTEEEEEEHHHHHHHHHHHHHTT-SSGGGGGSS--B-HHHHHHHHHHHHHHHTT--SHHHHHHHHHHHHHHHHHTT-TT--BEEE--

Radius of gyration: 13.02 Å; chains: 1; bound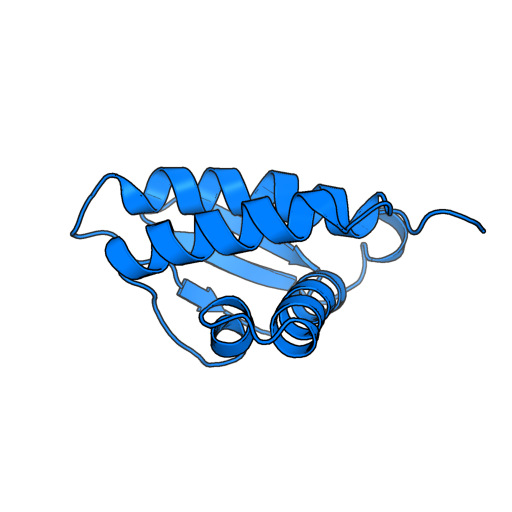ing box: 30×29×36 Å